Protein AF-A0A3B9HH60-F1 (afdb_monomer)

Mean predicted aligned error: 3.72 Å

Foldseek 3Di:
DPQDWDWQEKEFQDVVLPGQRWIWIQGQRRPQKIWIAGNVRHGDDIDQCCLHPHGAHRFHYWYWDSVDPAIWIWTCSPVQQKIFIAGPVRHTPHIDGNPD

Secondary structure (DSSP, 8-state):
-----B--EEEE--GGGT----EEEEETBTT-EEEEE-TTS-EEEEE-STTTTS--SSEEEEEEE-SSSS-EEEEEEGGGTEEEEEETTS-EEEEE-TT-

Sequence (100 aa):
MQKRISETSVAVDEIAQGGSRDIWVSVGYGANLVHRYSRDGGYNFTIDGSHGAGHFNCPHGIFIDRRRDLPELYVADRANSRIQVFDLEGRLIWSFGSDF

Radius of gyration: 13.07 Å; Cα contacts (8 Å, |Δi|>4): 249; chains: 1; bounding box: 37×30×31 Å

pLDDT: mean 93.25, std 8.5, range [53.47, 98.5]

Solvent-accessible surface area (backbone atoms only — not comparable to full-atom values): 5392 Å² total; per-residue (Å²): 131,84,80,69,68,42,76,50,31,68,34,63,33,50,56,96,70,75,32,83,38,32,35,37,37,25,23,17,39,78,67,22,34,34,39,37,23,40,66,85,68,47,82,72,52,74,44,41,34,66,70,48,99,42,62,43,35,35,24,43,42,53,45,72,45,60,91,52,100,60,54,34,35,40,32,33,21,51,76,64,42,27,37,42,30,18,36,87,87,60,46,49,74,53,71,51,59,75,84,118

Structure (mmCIF, N/CA/C/O backbone):
data_AF-A0A3B9HH60-F1
#
_entry.id   AF-A0A3B9HH60-F1
#
loop_
_atom_site.group_PDB
_atom_site.id
_atom_site.type_symbol
_atom_site.label_atom_id
_atom_site.label_alt_id
_atom_site.label_comp_id
_atom_site.label_asym_id
_atom_site.label_entity_id
_atom_site.label_seq_id
_atom_site.pdbx_PDB_ins_code
_atom_site.Cartn_x
_atom_site.Cartn_y
_atom_site.Cartn_z
_atom_site.occupancy
_atom_site.B_iso_or_equiv
_atom_site.auth_seq_id
_atom_site.auth_comp_id
_atom_site.auth_asym_id
_atom_site.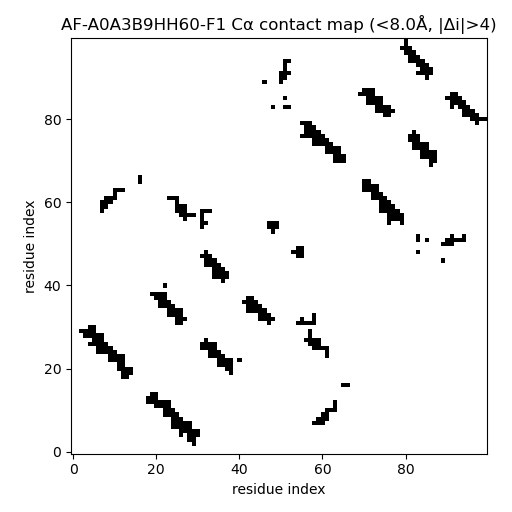auth_atom_id
_atom_site.pdbx_PDB_model_num
ATOM 1 N N . MET A 1 1 ? 20.102 16.075 -10.070 1.00 55.72 1 MET A N 1
ATOM 2 C CA . MET A 1 1 ? 18.656 16.304 -10.298 1.00 55.72 1 MET A CA 1
ATOM 3 C C . MET A 1 1 ? 17.891 15.696 -9.134 1.00 55.72 1 MET A C 1
ATOM 5 O O . MET A 1 1 ? 18.141 14.538 -8.828 1.00 55.72 1 MET A O 1
ATOM 9 N N . GLN A 1 2 ? 17.014 16.452 -8.470 1.00 53.47 2 GLN A N 1
ATOM 10 C CA . GLN A 1 2 ? 16.121 15.903 -7.443 1.00 53.47 2 GLN A CA 1
ATOM 11 C C . GLN A 1 2 ? 15.187 14.891 -8.125 1.00 53.47 2 GLN A C 1
ATOM 13 O O . GLN A 1 2 ? 14.506 15.245 -9.089 1.00 53.47 2 GLN A O 1
ATOM 18 N N . LYS A 1 3 ? 15.180 13.630 -7.683 1.00 63.22 3 LYS A N 1
ATOM 19 C CA . LYS A 1 3 ? 14.233 12.630 -8.193 1.00 63.22 3 LYS A CA 1
ATOM 20 C C . LYS A 1 3 ? 12.828 13.133 -7.848 1.00 63.22 3 LYS A C 1
ATOM 22 O O . LYS A 1 3 ? 12.536 13.339 -6.674 1.00 63.22 3 LYS A O 1
ATOM 27 N N . ARG A 1 4 ? 11.990 13.404 -8.853 1.00 70.56 4 ARG A N 1
ATOM 28 C CA . ARG A 1 4 ? 10.596 13.802 -8.624 1.00 70.56 4 ARG A CA 1
ATOM 29 C C . ARG A 1 4 ? 9.865 12.594 -8.049 1.00 70.56 4 ARG A C 1
ATOM 31 O O . ARG A 1 4 ? 9.745 11.578 -8.730 1.00 70.56 4 ARG A O 1
ATOM 38 N N . ILE A 1 5 ? 9.458 12.707 -6.793 1.00 83.69 5 ILE A N 1
ATOM 39 C CA . ILE A 1 5 ? 8.653 11.714 -6.091 1.00 83.69 5 ILE A CA 1
ATOM 40 C C . ILE A 1 5 ? 7.217 12.232 -6.094 1.00 83.69 5 ILE A C 1
ATOM 42 O O . ILE A 1 5 ? 7.002 13.425 -5.875 1.00 83.69 5 ILE A O 1
ATOM 46 N N . SER A 1 6 ? 6.251 11.380 -6.430 1.00 88.81 6 SER A N 1
ATOM 47 C CA . SER A 1 6 ? 4.838 11.773 -6.453 1.00 88.81 6 SER A CA 1
ATOM 48 C C . SER A 1 6 ? 3.933 10.602 -6.101 1.00 88.81 6 SER A C 1
ATOM 50 O O . SER A 1 6 ? 4.179 9.458 -6.507 1.00 88.81 6 SER A O 1
ATOM 52 N N . GLU A 1 7 ? 2.882 10.922 -5.359 1.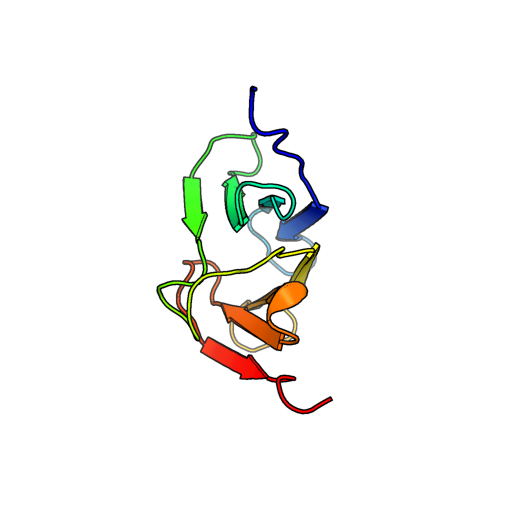00 93.88 7 GLU A N 1
ATOM 53 C CA . GLU A 1 7 ? 1.796 10.031 -4.991 1.00 93.88 7 GLU A CA 1
ATOM 54 C C . GLU A 1 7 ? 1.031 9.592 -6.244 1.00 93.88 7 GLU A C 1
ATOM 56 O O . GLU A 1 7 ? 0.897 10.334 -7.222 1.00 93.88 7 GLU A O 1
ATOM 61 N N . THR A 1 8 ? 0.544 8.359 -6.226 1.00 96.19 8 THR A N 1
ATOM 62 C CA . THR A 1 8 ? -0.228 7.765 -7.323 1.00 96.19 8 THR A CA 1
ATOM 63 C C . THR A 1 8 ? -1.662 7.461 -6.918 1.00 96.19 8 THR A C 1
ATOM 65 O O . THR A 1 8 ? -2.562 7.607 -7.741 1.00 96.19 8 THR A O 1
ATOM 68 N N . SER A 1 9 ? -1.897 7.080 -5.661 1.00 98.06 9 SER A N 1
ATOM 69 C CA . SER A 1 9 ? -3.224 6.739 -5.153 1.00 98.06 9 SER A CA 1
ATOM 70 C C . SER A 1 9 ? -3.277 6.833 -3.626 1.00 98.06 9 SER A C 1
ATOM 72 O O . SER A 1 9 ? -2.246 6.787 -2.950 1.00 98.06 9 SER A O 1
ATOM 74 N N . VAL A 1 10 ? -4.491 6.973 -3.097 1.00 98.06 10 VAL A N 1
ATOM 75 C CA . VAL A 1 10 ? -4.801 7.013 -1.666 1.00 98.06 10 VAL A CA 1
ATOM 76 C C . VAL A 1 10 ? -5.993 6.099 -1.381 1.00 98.06 10 VAL A C 1
ATOM 78 O O . VAL A 1 10 ? -6.949 6.072 -2.156 1.00 98.06 10 VAL A O 1
ATOM 81 N N . ALA A 1 11 ? -5.947 5.376 -0.265 1.00 97.81 11 ALA A N 1
ATOM 82 C CA . ALA A 1 11 ? -7.063 4.598 0.266 1.00 97.81 11 ALA A CA 1
ATOM 83 C C . ALA A 1 11 ? -7.240 4.889 1.762 1.00 97.81 11 ALA A C 1
ATOM 85 O O . ALA A 1 11 ? -6.264 5.125 2.473 1.00 97.81 11 ALA A O 1
ATOM 86 N N . VAL A 1 12 ? -8.482 4.868 2.240 1.00 97.50 12 VAL A N 1
ATOM 87 C CA . VAL A 1 12 ? -8.818 5.053 3.658 1.00 97.50 12 VAL A CA 1
ATOM 88 C C . VAL A 1 12 ? -9.435 3.765 4.182 1.00 97.50 12 VAL A C 1
ATOM 90 O O . VAL A 1 12 ? -10.292 3.174 3.529 1.00 97.50 12 VAL A O 1
ATOM 93 N N . ASP A 1 13 ? -9.002 3.324 5.362 1.00 96.00 13 ASP A N 1
ATOM 94 C CA . ASP A 1 13 ? -9.599 2.174 6.039 1.00 96.00 13 ASP A CA 1
ATOM 95 C C . ASP A 1 13 ? -10.970 2.551 6.639 1.00 96.00 13 ASP A C 1
ATOM 97 O O . ASP A 1 13 ? -11.065 3.041 7.766 1.00 96.00 13 ASP A O 1
ATOM 101 N N . GLU A 1 14 ? -12.038 2.404 5.855 1.00 89.25 14 GLU A N 1
ATOM 102 C CA . GLU A 1 14 ? -13.357 3.006 6.105 1.00 89.25 14 GLU A CA 1
ATOM 103 C C . GLU A 1 14 ? -14.089 2.507 7.369 1.00 89.25 14 GLU A C 1
ATOM 105 O O . GLU A 1 14 ? -14.352 1.313 7.537 1.00 89.25 14 GLU A O 1
ATOM 110 N N . ILE A 1 15 ? -14.560 3.437 8.220 1.00 84.19 15 ILE A N 1
ATOM 111 C CA . ILE A 1 15 ? -15.293 3.114 9.471 1.00 84.19 15 ILE A CA 1
ATOM 112 C C . ILE A 1 15 ? -16.596 2.373 9.199 1.00 84.19 15 ILE A C 1
ATOM 114 O O . ILE A 1 15 ? -16.994 1.524 9.993 1.00 84.19 15 ILE A O 1
ATOM 118 N N . ALA A 1 16 ? -17.279 2.694 8.096 1.00 83.81 16 ALA A N 1
ATOM 119 C CA . ALA A 1 16 ? -18.549 2.061 7.748 1.00 83.81 16 ALA A CA 1
ATOM 120 C C . ALA A 1 16 ? -18.422 0.529 7.624 1.00 83.81 16 ALA A C 1
ATOM 122 O O . ALA A 1 16 ? -19.424 -0.173 7.717 1.00 83.81 16 ALA A O 1
ATOM 123 N N . GLN A 1 17 ? -17.194 0.018 7.466 1.00 81.75 17 GLN A N 1
ATOM 124 C CA . GLN A 1 17 ? -16.862 -1.408 7.446 1.00 81.75 17 GLN A CA 1
ATOM 125 C C . GLN A 1 17 ? -15.991 -1.840 8.647 1.00 81.75 17 GLN A C 1
ATOM 127 O O . GLN A 1 17 ? -15.282 -2.841 8.593 1.00 81.75 17 GLN A O 1
ATOM 132 N N . GLY A 1 18 ? -16.011 -1.077 9.745 1.00 87.62 18 GLY A N 1
ATOM 133 C CA . GLY A 1 18 ? -15.225 -1.328 10.960 1.00 87.62 18 GLY A CA 1
ATOM 134 C C . GLY A 1 18 ? -13.764 -0.862 10.894 1.00 87.62 18 GLY A C 1
ATOM 135 O O . GLY A 1 18 ? -12.947 -1.329 11.691 1.00 87.62 18 GLY A O 1
ATOM 136 N N . GLY A 1 19 ? -13.420 -0.010 9.923 1.00 89.75 19 GLY A N 1
ATOM 137 C CA . GLY A 1 19 ? -12.081 0.526 9.656 1.00 89.75 19 GLY A CA 1
ATOM 138 C C . GLY A 1 19 ? -11.496 1.443 10.726 1.00 89.75 19 GLY A C 1
ATOM 139 O O . GLY A 1 19 ? -12.226 2.129 11.445 1.00 89.75 19 GLY A O 1
ATOM 140 N N . SER A 1 20 ? -10.163 1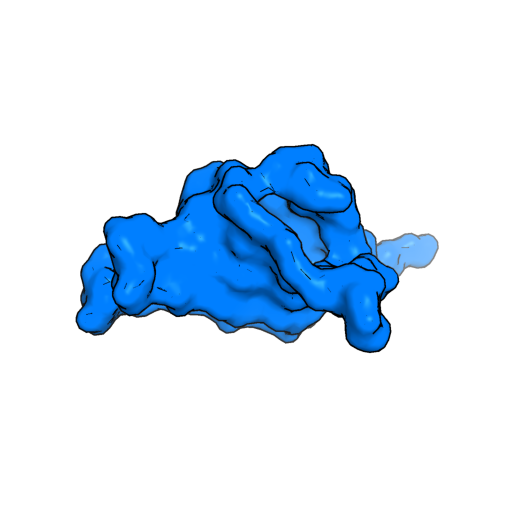.490 10.810 1.00 94.06 20 SER A N 1
ATOM 141 C CA . SER A 1 20 ? -9.426 2.370 11.731 1.00 94.06 20 SER A CA 1
ATOM 142 C C . SER A 1 20 ? -9.352 3.831 11.267 1.00 94.06 20 SER A C 1
ATOM 144 O O . SER A 1 20 ? -9.004 4.705 12.065 1.00 94.06 20 SER A O 1
ATOM 146 N N . ARG A 1 21 ? -9.719 4.109 10.006 1.00 96.00 21 ARG A N 1
ATOM 147 C CA . ARG A 1 21 ? -9.470 5.350 9.244 1.00 96.00 21 ARG A CA 1
ATOM 148 C C . ARG A 1 21 ? -8.009 5.646 8.947 1.00 96.00 21 ARG A C 1
ATOM 150 O O . ARG A 1 21 ? -7.686 6.782 8.596 1.00 96.00 21 ARG A O 1
ATOM 157 N N . ASP A 1 22 ? -7.133 4.666 9.088 1.00 97.81 22 ASP A N 1
ATOM 158 C CA . ASP A 1 22 ? -5.764 4.845 8.634 1.00 97.81 22 ASP A CA 1
ATOM 159 C C . ASP A 1 22 ? -5.731 5.101 7.129 1.00 97.81 22 ASP A C 1
ATOM 161 O O . ASP A 1 22 ? -6.551 4.588 6.360 1.00 97.81 22 ASP A O 1
ATOM 165 N N . ILE A 1 23 ? -4.782 5.936 6.730 1.00 98.31 23 ILE A N 1
ATOM 166 C CA . ILE A 1 23 ? -4.635 6.433 5.371 1.00 98.31 23 ILE A CA 1
ATOM 167 C C . ILE A 1 23 ? -3.459 5.705 4.743 1.00 98.31 23 ILE A C 1
ATOM 169 O O . ILE A 1 23 ? -2.343 5.742 5.257 1.00 98.31 23 ILE A O 1
ATOM 173 N N . TRP A 1 24 ? -3.699 5.070 3.610 1.00 98.44 24 TRP A N 1
ATOM 174 C CA . TRP A 1 24 ? -2.674 4.423 2.811 1.00 98.44 24 TRP A CA 1
ATOM 175 C C . TRP A 1 24 ? -2.403 5.261 1.575 1.00 98.44 24 TRP A C 1
ATOM 177 O O . TRP A 1 24 ? -3.341 5.735 0.940 1.00 98.44 24 TRP A O 1
ATOM 187 N N . VAL A 1 25 ? -1.133 5.454 1.234 1.00 98.31 25 VAL A N 1
ATOM 188 C CA . VAL A 1 25 ? -0.710 6.285 0.101 1.00 98.31 25 VAL A CA 1
ATOM 189 C C . VAL A 1 25 ? 0.332 5.533 -0.703 1.00 98.31 25 VAL A C 1
ATOM 191 O O . VAL A 1 25 ? 1.404 5.218 -0.186 1.00 98.31 25 VAL A O 1
ATOM 194 N N . SER A 1 26 ? 0.054 5.259 -1.975 1.00 98.12 26 SER A N 1
ATOM 195 C CA . SER A 1 26 ? 1.062 4.724 -2.886 1.00 98.12 26 SER A CA 1
ATOM 196 C C . SER A 1 26 ? 1.867 5.853 -3.515 1.00 98.12 26 SER A C 1
ATOM 198 O O . SER A 1 26 ? 1.322 6.864 -3.956 1.00 98.12 26 SER A O 1
ATOM 200 N N . VAL A 1 27 ? 3.179 5.659 -3.597 1.00 96.44 27 VAL A N 1
ATOM 201 C CA . VAL A 1 27 ? 4.142 6.611 -4.155 1.00 96.44 27 VAL A CA 1
ATOM 202 C C . VAL A 1 27 ? 4.857 5.950 -5.328 1.00 96.44 27 VAL A C 1
ATOM 204 O O . VAL A 1 27 ? 6.028 5.560 -5.269 1.00 96.44 27 VAL A O 1
ATOM 207 N N . GLY A 1 28 ? 4.098 5.758 -6.406 1.00 94.31 28 GLY A N 1
ATOM 208 C CA . GLY A 1 28 ? 4.548 4.985 -7.559 1.00 94.31 28 GLY A CA 1
ATOM 209 C C . GLY A 1 28 ? 5.538 5.700 -8.469 1.00 94.31 28 GLY A C 1
ATOM 210 O O . GLY A 1 28 ? 6.300 5.044 -9.176 1.00 94.31 28 GLY A O 1
ATOM 211 N N . TYR A 1 29 ? 5.580 7.032 -8.469 1.00 93.00 29 TYR A N 1
ATOM 212 C CA . TYR A 1 29 ? 6.576 7.755 -9.251 1.00 93.00 29 TYR A CA 1
ATOM 213 C C . TYR A 1 29 ? 7.832 7.973 -8.414 1.00 93.00 29 TYR A C 1
ATOM 215 O O . TYR A 1 29 ? 7.866 8.791 -7.501 1.00 93.00 29 TYR A O 1
ATOM 223 N N . GLY A 1 30 ? 8.882 7.218 -8.734 1.00 89.31 30 GLY A N 1
ATOM 224 C CA . GLY A 1 30 ? 10.234 7.427 -8.223 1.00 89.31 30 GLY A CA 1
ATOM 225 C C . GLY A 1 30 ? 10.563 6.713 -6.911 1.00 89.31 30 GLY A C 1
ATOM 226 O O . GLY A 1 30 ? 11.696 6.244 -6.792 1.00 89.31 30 GLY A O 1
ATOM 227 N N . ALA A 1 31 ? 9.630 6.606 -5.961 1.00 94.19 31 ALA A N 1
ATOM 228 C CA . ALA A 1 31 ? 9.898 5.958 -4.672 1.00 94.19 31 ALA A CA 1
ATOM 229 C C . ALA A 1 31 ? 9.607 4.449 -4.680 1.00 94.19 31 ALA A C 1
ATOM 231 O O . ALA A 1 31 ? 10.382 3.700 -4.099 1.00 94.19 31 ALA A O 1
ATOM 232 N N . ASN A 1 32 ? 8.554 4.008 -5.379 1.00 96.50 32 ASN A N 1
ATOM 233 C CA . ASN A 1 32 ? 8.076 2.619 -5.373 1.00 96.50 32 ASN A CA 1
ATOM 234 C C . ASN A 1 32 ? 7.699 2.118 -3.967 1.00 96.50 32 ASN A C 1
ATOM 236 O O . ASN A 1 32 ? 8.025 1.000 -3.583 1.00 96.50 32 ASN A O 1
ATOM 240 N N . LEU A 1 33 ? 7.008 2.963 -3.203 1.00 97.19 33 LEU A N 1
ATOM 241 C CA . LEU A 1 33 ? 6.624 2.698 -1.815 1.00 97.19 33 LEU A CA 1
ATOM 242 C C . LEU A 1 33 ? 5.108 2.788 -1.643 1.00 97.19 33 LEU A C 1
ATOM 244 O O . LEU A 1 33 ? 4.425 3.446 -2.431 1.00 97.19 33 LEU A O 1
ATOM 248 N N . VAL A 1 34 ? 4.595 2.179 -0.578 1.00 98.25 34 VAL A N 1
ATOM 249 C CA . VAL A 1 34 ? 3.263 2.460 -0.038 1.00 98.25 34 VAL A CA 1
ATOM 250 C C . VAL A 1 34 ? 3.409 2.800 1.443 1.00 98.25 34 VAL A C 1
ATOM 252 O O . VAL A 1 34 ? 3.972 2.027 2.216 1.00 98.25 34 VAL A O 1
ATOM 255 N N . HIS A 1 35 ? 2.921 3.970 1.835 1.00 98.12 35 HIS A N 1
ATOM 256 C CA . HIS A 1 35 ? 2.955 4.466 3.207 1.00 98.12 35 HI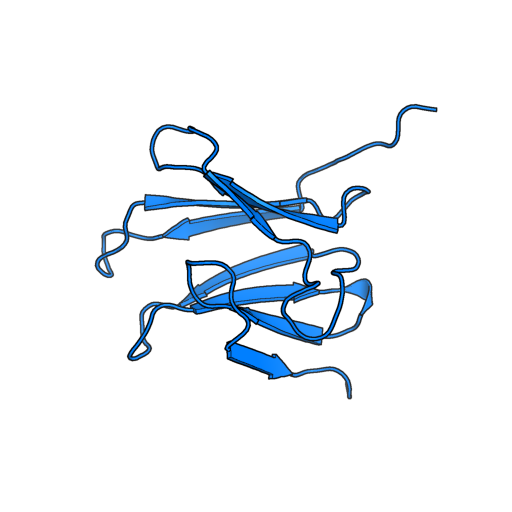S A CA 1
ATOM 257 C C . HIS A 1 35 ? 1.615 4.225 3.897 1.00 98.12 35 HIS A C 1
ATOM 259 O O . HIS A 1 35 ? 0.567 4.370 3.26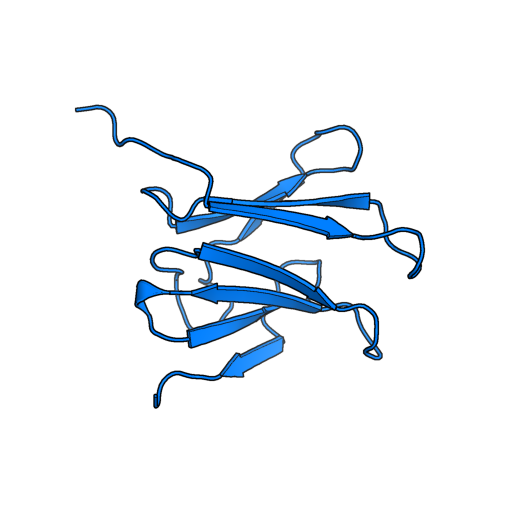7 1.00 98.12 35 HIS A O 1
ATOM 265 N N . ARG A 1 36 ? 1.652 3.932 5.198 1.00 98.38 36 ARG A N 1
ATOM 266 C CA . ARG A 1 36 ? 0.493 3.975 6.094 1.00 98.38 36 ARG A CA 1
ATOM 267 C C . ARG A 1 36 ? 0.659 5.139 7.064 1.00 98.38 36 ARG A C 1
ATOM 269 O O . ARG A 1 36 ? 1.693 5.270 7.722 1.00 98.38 36 ARG A O 1
ATOM 276 N N . TYR A 1 37 ? -0.392 5.928 7.197 1.00 98.50 37 TYR A N 1
ATOM 277 C CA . TYR A 1 37 ? -0.539 6.987 8.180 1.00 98.50 37 TYR A CA 1
ATOM 278 C C . TYR A 1 37 ? -1.734 6.685 9.078 1.00 98.50 37 TYR A C 1
ATOM 280 O O . TYR A 1 37 ? -2.703 6.054 8.654 1.00 98.50 37 TYR A O 1
ATOM 288 N N . SER A 1 38 ? -1.686 7.156 10.316 1.00 97.69 38 SER A N 1
ATOM 289 C CA . SER A 1 38 ? -2.853 7.211 11.176 1.00 97.69 38 SER A CA 1
ATOM 290 C C . SER A 1 38 ? -3.894 8.167 10.599 1.00 97.69 38 SER A C 1
ATOM 292 O O . SER A 1 38 ? -3.591 9.060 9.801 1.00 97.69 38 SER A O 1
ATOM 294 N N . ARG A 1 39 ? -5.132 8.025 11.063 1.00 96.00 39 ARG A N 1
ATOM 295 C CA . ARG A 1 39 ? -6.254 8.916 10.726 1.00 96.00 39 ARG A CA 1
ATOM 296 C C . ARG A 1 39 ? -6.013 10.415 10.953 1.00 96.00 39 ARG A C 1
ATOM 298 O O . ARG A 1 39 ? -6.735 11.227 10.383 1.00 96.00 39 ARG A O 1
ATOM 305 N N . ASP A 1 40 ? -5.031 10.762 11.782 1.00 97.12 40 ASP A N 1
ATOM 306 C CA . ASP A 1 40 ? -4.660 12.143 12.114 1.00 97.12 40 ASP A CA 1
ATOM 307 C C . ASP A 1 40 ? -3.411 12.611 11.338 1.00 97.12 40 ASP A C 1
ATOM 309 O O . ASP A 1 40 ? -2.868 13.681 11.606 1.00 97.12 40 ASP A O 1
ATOM 313 N N . GLY A 1 41 ? -2.938 11.811 10.374 1.00 96.94 41 GLY A N 1
ATOM 314 C CA . GLY A 1 41 ? -1.780 12.114 9.528 1.00 96.94 41 GLY A CA 1
ATOM 315 C C . GLY A 1 41 ? -0.425 11.732 10.132 1.00 96.94 41 GLY A C 1
ATOM 316 O O . GLY A 1 41 ? 0.613 12.049 9.552 1.00 96.94 41 GLY A O 1
ATOM 317 N N . GLY A 1 42 ? -0.400 11.044 11.277 1.00 98.31 42 GLY A N 1
ATOM 318 C CA . GLY A 1 42 ? 0.838 10.530 11.862 1.00 98.31 42 GLY A CA 1
ATOM 319 C C . GLY A 1 42 ? 1.406 9.390 11.021 1.00 98.31 42 GLY A C 1
ATOM 320 O O . GLY A 1 42 ? 0.678 8.482 10.650 1.00 98.31 42 GLY A O 1
ATOM 321 N N . TYR A 1 43 ? 2.697 9.410 10.698 1.00 98.06 43 TYR A N 1
ATOM 322 C CA . TYR A 1 43 ? 3.324 8.313 9.956 1.00 98.06 43 TYR A CA 1
ATOM 323 C C . TYR A 1 43 ? 3.408 7.041 10.813 1.00 98.06 43 TYR A C 1
ATOM 325 O O . TYR A 1 43 ? 3.911 7.097 11.935 1.00 98.06 43 TYR A O 1
ATOM 333 N N . ASN A 1 44 ? 2.972 5.901 10.266 1.00 98.06 44 ASN A N 1
ATOM 334 C CA . ASN A 1 44 ? 3.080 4.599 10.926 1.00 98.06 44 ASN A CA 1
ATOM 335 C C . ASN A 1 44 ? 4.265 3.804 10.366 1.00 98.06 44 ASN A C 1
ATOM 337 O O . ASN A 1 44 ? 5.245 3.562 11.067 1.00 98.06 44 ASN A O 1
ATOM 341 N N . PHE A 1 45 ? 4.178 3.381 9.103 1.00 97.88 45 PHE A N 1
ATOM 342 C CA . PHE A 1 45 ? 5.223 2.595 8.448 1.00 97.88 45 PHE A CA 1
ATOM 343 C C . PHE A 1 45 ? 5.109 2.648 6.922 1.00 97.88 45 PHE A C 1
ATOM 345 O O . PHE A 1 45 ? 4.187 3.237 6.355 1.00 97.88 45 PHE A O 1
ATOM 352 N N . THR A 1 46 ? 6.071 2.011 6.260 1.00 97.94 46 THR A N 1
ATOM 353 C CA . THR A 1 46 ? 6.146 1.872 4.807 1.00 97.94 46 THR A CA 1
ATOM 354 C C . THR A 1 46 ? 6.291 0.407 4.437 1.00 97.94 46 THR A C 1
ATOM 356 O O . THR A 1 46 ? 7.016 -0.324 5.108 1.00 97.94 46 THR A O 1
ATOM 359 N N . ILE A 1 47 ? 5.659 0.013 3.338 1.00 97.88 47 ILE A N 1
ATOM 360 C CA . ILE A 1 47 ? 5.951 -1.230 2.629 1.00 97.88 47 ILE A CA 1
ATOM 361 C C . ILE A 1 47 ? 6.505 -0.915 1.240 1.00 97.88 47 ILE A C 1
ATOM 363 O O . ILE A 1 47 ? 6.136 0.072 0.603 1.00 97.88 47 ILE A O 1
ATOM 367 N N . ASP A 1 48 ? 7.400 -1.771 0.767 1.00 97.50 48 ASP A N 1
ATOM 368 C CA . ASP A 1 48 ? 8.093 -1.637 -0.517 1.00 97.50 48 ASP A CA 1
ATOM 369 C C . ASP A 1 48 ? 7.933 -2.885 -1.402 1.00 97.50 48 ASP A C 1
ATOM 371 O O . ASP A 1 48 ? 8.594 -2.991 -2.429 1.00 97.50 48 ASP A O 1
ATOM 375 N N . GLY A 1 49 ? 7.091 -3.842 -0.992 1.00 95.88 49 GLY A N 1
ATOM 376 C CA . GLY A 1 49 ? 6.859 -5.119 -1.674 1.00 95.88 49 GLY A CA 1
ATOM 377 C C . GLY A 1 49 ? 7.883 -6.218 -1.358 1.00 95.88 49 GLY A C 1
ATOM 378 O O . GLY A 1 49 ? 7.670 -7.367 -1.741 1.00 95.88 49 GLY A O 1
ATOM 379 N N . SER A 1 50 ? 8.969 -5.926 -0.629 1.00 93.75 50 SER A N 1
ATOM 380 C CA . SER A 1 50 ? 10.030 -6.907 -0.316 1.00 93.75 50 SER A CA 1
ATOM 381 C C . SER A 1 50 ? 9.543 -8.123 0.475 1.00 93.75 50 SER A C 1
ATOM 383 O O . SER A 1 50 ? 10.037 -9.227 0.270 1.00 93.75 50 SER A O 1
ATOM 385 N N . HIS A 1 51 ? 8.533 -7.936 1.326 1.00 84.00 51 HIS A N 1
ATOM 386 C CA . HIS A 1 51 ? 7.890 -8.998 2.107 1.00 84.00 51 HIS A CA 1
ATOM 387 C C . HIS A 1 51 ? 6.770 -9.717 1.340 1.00 84.00 51 HIS A C 1
ATOM 389 O O . HIS A 1 51 ? 5.988 -10.454 1.939 1.00 84.00 51 HIS A O 1
ATOM 395 N N . GLY A 1 52 ? 6.666 -9.469 0.033 1.00 84.31 52 GLY A N 1
ATOM 396 C CA . GLY A 1 52 ? 5.703 -10.100 -0.849 1.00 84.31 52 GLY A CA 1
ATOM 397 C C . GLY A 1 52 ? 6.337 -10.844 -2.009 1.00 84.31 52 GLY A C 1
ATOM 398 O O . GLY A 1 52 ? 7.280 -11.608 -1.838 1.00 84.31 52 GLY A O 1
ATOM 399 N N . ALA A 1 53 ? 5.803 -10.632 -3.208 1.00 91.19 53 ALA A N 1
ATOM 400 C CA . ALA A 1 53 ? 6.303 -11.266 -4.425 1.00 91.19 53 ALA A CA 1
ATOM 401 C C . ALA A 1 53 ? 7.544 -10.537 -4.993 1.00 91.19 53 ALA A C 1
ATOM 403 O O . ALA A 1 53 ? 7.938 -10.758 -6.139 1.00 91.19 53 ALA A O 1
ATOM 404 N N . GLY A 1 54 ? 8.148 -9.628 -4.221 1.00 94.62 54 GLY A N 1
ATOM 405 C CA . GLY A 1 54 ? 9.295 -8.799 -4.584 1.00 94.62 54 GLY A CA 1
ATOM 406 C C . GLY A 1 54 ? 8.960 -7.307 -4.583 1.00 94.62 54 GLY A C 1
ATOM 407 O O . GLY A 1 54 ? 7.788 -6.919 -4.566 1.00 94.62 54 GLY A O 1
ATOM 408 N N . HIS A 1 55 ? 10.000 -6.472 -4.631 1.00 97.50 55 HIS A N 1
ATOM 409 C CA . HIS A 1 55 ? 9.849 -5.019 -4.558 1.00 97.50 55 HIS A CA 1
ATOM 410 C C . HIS A 1 55 ? 8.840 -4.470 -5.574 1.00 97.50 55 HIS A C 1
ATOM 412 O O . HIS A 1 55 ? 8.770 -4.933 -6.718 1.00 97.50 55 HIS A O 1
ATOM 418 N N . PHE A 1 56 ? 8.083 -3.457 -5.159 1.00 97.62 56 PHE A N 1
ATOM 419 C CA . PHE A 1 56 ? 7.177 -2.753 -6.050 1.00 97.62 56 PHE A CA 1
ATOM 420 C C . PHE A 1 56 ? 7.937 -2.043 -7.170 1.00 97.62 56 PHE A C 1
ATOM 422 O O . PHE A 1 56 ? 9.068 -1.572 -7.016 1.00 97.62 56 PHE A O 1
ATOM 429 N N . ASN A 1 57 ? 7.254 -1.891 -8.293 1.00 96.31 57 ASN A N 1
ATOM 430 C CA . ASN A 1 57 ? 7.672 -1.105 -9.428 1.00 96.31 57 ASN A CA 1
ATOM 431 C C . ASN A 1 57 ? 6.469 -0.314 -9.951 1.00 96.31 57 ASN A C 1
ATOM 433 O O . ASN A 1 57 ? 5.548 -0.844 -10.574 1.00 96.31 57 ASN A O 1
ATOM 437 N N . CYS A 1 58 ? 6.478 0.990 -9.685 1.00 96.06 58 CYS A N 1
ATOM 438 C CA . CYS A 1 58 ? 5.373 1.891 -9.981 1.00 96.06 58 CYS A CA 1
ATOM 439 C C . CYS A 1 58 ? 4.013 1.434 -9.397 1.00 96.06 58 CYS A C 1
ATOM 441 O O . CYS A 1 58 ? 3.052 1.295 -10.156 1.00 96.06 58 CYS A O 1
ATOM 443 N N . PRO A 1 59 ? 3.889 1.219 -8.068 1.00 97.50 59 PRO A N 1
ATOM 444 C CA . PRO A 1 59 ? 2.599 0.944 -7.437 1.00 97.50 59 PRO A CA 1
ATOM 445 C C . PRO A 1 59 ? 1.642 2.110 -7.710 1.00 97.50 59 PRO A C 1
ATOM 447 O O . PRO A 1 59 ? 1.907 3.249 -7.316 1.00 97.50 59 PRO A O 1
ATOM 450 N N . HIS A 1 60 ? 0.571 1.861 -8.460 1.00 96.50 60 HIS A N 1
ATOM 451 C CA . HIS A 1 60 ? -0.218 2.932 -9.086 1.00 96.50 60 HIS A CA 1
ATOM 452 C C . HIS A 1 60 ? -1.623 3.079 -8.511 1.00 96.50 60 HIS A C 1
ATOM 454 O O . HIS A 1 60 ? -2.161 4.178 -8.487 1.00 96.50 60 HIS A O 1
ATOM 460 N N . GLY A 1 61 ? 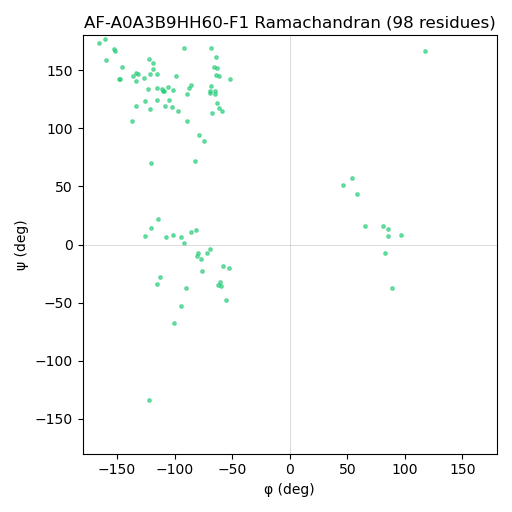-2.189 1.989 -8.004 1.00 97.56 61 GLY A N 1
ATOM 461 C CA . GLY A 1 61 ? -3.500 1.971 -7.369 1.00 97.56 61 GLY A CA 1
ATOM 462 C C . GLY A 1 61 ? -3.463 1.153 -6.091 1.00 97.56 61 GLY A C 1
ATOM 463 O O . GLY A 1 61 ? -2.748 0.150 -6.024 1.00 97.56 61 GLY A O 1
ATOM 464 N N . ILE A 1 62 ? -4.238 1.579 -5.100 1.00 98.50 62 ILE A N 1
ATOM 465 C CA . ILE A 1 62 ? -4.443 0.836 -3.859 1.00 98.50 62 ILE A CA 1
ATOM 466 C C . ILE A 1 62 ? -5.925 0.775 -3.498 1.00 98.50 62 ILE A C 1
ATOM 468 O O . ILE A 1 62 ? -6.684 1.697 -3.791 1.00 98.50 62 ILE A O 1
ATOM 472 N N . PHE A 1 63 ? -6.339 -0.324 -2.873 1.00 98.31 63 PHE A N 1
ATOM 473 C CA . PHE A 1 63 ? -7.707 -0.531 -2.401 1.00 98.31 63 PHE A CA 1
ATOM 474 C C . PHE A 1 63 ? -7.699 -1.371 -1.126 1.00 98.31 63 PHE A C 1
ATOM 476 O O . PHE A 1 63 ? -6.907 -2.302 -1.017 1.00 98.31 63 PHE A O 1
ATOM 483 N N . ILE A 1 64 ? -8.582 -1.055 -0.180 1.00 98.19 64 ILE A N 1
ATOM 484 C CA . ILE A 1 64 ? -8.752 -1.833 1.049 1.00 98.19 64 ILE A CA 1
ATOM 485 C C . ILE A 1 64 ? -10.080 -2.576 0.960 1.00 98.19 64 ILE A C 1
ATOM 487 O O . ILE A 1 64 ? -11.137 -1.952 0.859 1.00 98.19 64 ILE A O 1
ATOM 491 N N . ASP A 1 65 ? -10.025 -3.904 1.004 1.00 96.69 65 A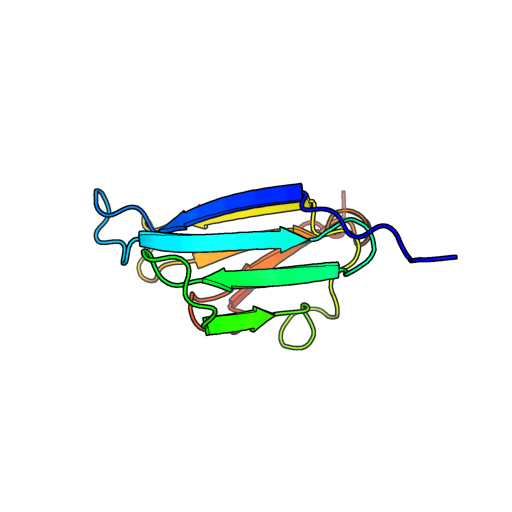SP A N 1
ATOM 492 C CA . ASP A 1 65 ? -11.204 -4.758 1.052 1.00 96.69 65 ASP A CA 1
ATOM 493 C C . ASP A 1 65 ? -11.431 -5.270 2.473 1.00 96.69 65 ASP A C 1
ATOM 495 O O . ASP A 1 65 ? -10.609 -5.997 3.026 1.00 96.69 65 ASP A O 1
ATOM 499 N N . ARG A 1 66 ? -12.575 -4.912 3.057 1.00 94.94 66 ARG A N 1
ATOM 500 C CA . ARG A 1 66 ? -13.031 -5.413 4.361 1.00 94.94 66 ARG A CA 1
ATOM 501 C C . ARG A 1 66 ? -14.195 -6.395 4.268 1.00 94.94 66 ARG A C 1
ATOM 503 O O . ARG A 1 66 ? -14.750 -6.790 5.286 1.00 94.94 66 ARG A O 1
ATOM 510 N N . ARG A 1 67 ? -14.586 -6.798 3.057 1.00 93.12 67 ARG A N 1
ATOM 511 C CA . ARG A 1 67 ? -15.684 -7.755 2.836 1.00 93.12 67 ARG A CA 1
ATOM 512 C C . ARG A 1 67 ? -15.246 -9.210 3.052 1.00 93.12 67 ARG A C 1
ATOM 514 O O . ARG A 1 67 ? -16.080 -10.107 2.970 1.00 93.12 67 ARG A O 1
ATOM 521 N N . ARG A 1 68 ? -13.947 -9.439 3.260 1.00 89.94 68 ARG A N 1
ATOM 522 C CA . ARG A 1 68 ? -13.303 -10.731 3.541 1.00 89.94 68 ARG A CA 1
ATOM 523 C C . ARG A 1 68 ? -13.207 -10.969 5.053 1.00 89.94 68 ARG A C 1
ATOM 525 O O . ARG A 1 68 ? -13.414 -10.047 5.835 1.00 89.94 68 ARG A O 1
ATOM 532 N N . ASP A 1 69 ? -12.847 -12.191 5.452 1.00 90.69 69 ASP A N 1
ATOM 533 C CA . ASP A 1 69 ? -12.680 -12.563 6.869 1.00 90.69 69 ASP A CA 1
ATOM 534 C C . ASP A 1 69 ? -11.616 -11.713 7.588 1.00 90.69 69 ASP A C 1
ATOM 536 O O . ASP A 1 69 ? -11.773 -11.373 8.760 1.00 90.69 69 ASP A O 1
ATOM 540 N N . LEU A 1 70 ? -10.544 -11.349 6.876 1.00 92.06 70 LEU A N 1
ATOM 541 C CA . LEU A 1 70 ? -9.518 -10.404 7.318 1.00 92.06 70 LEU A CA 1
ATOM 542 C C . LEU A 1 70 ? -9.434 -9.239 6.322 1.00 92.06 70 LEU A C 1
ATOM 544 O O . LEU A 1 70 ? -9.645 -9.457 5.128 1.00 92.06 70 LEU A O 1
ATOM 548 N N . PRO A 1 71 ? -9.128 -8.013 6.780 1.00 96.38 71 PRO A N 1
ATOM 549 C CA . PRO A 1 71 ? -8.971 -6.870 5.894 1.00 96.38 71 PRO A CA 1
ATOM 550 C C . PRO A 1 71 ? -7.725 -7.019 5.014 1.00 96.38 71 PRO A C 1
ATOM 552 O O . PRO A 1 71 ? -6.647 -7.371 5.495 1.00 96.38 71 PRO A O 1
ATOM 555 N N . GLU A 1 72 ? -7.869 -6.694 3.734 1.00 97.69 72 GLU A N 1
ATOM 556 C CA . GLU A 1 72 ? -6.823 -6.861 2.726 1.00 97.69 72 GLU A CA 1
ATOM 557 C C . GLU A 1 72 ? -6.508 -5.531 2.033 1.00 97.69 72 GLU A C 1
ATOM 559 O O . GLU A 1 72 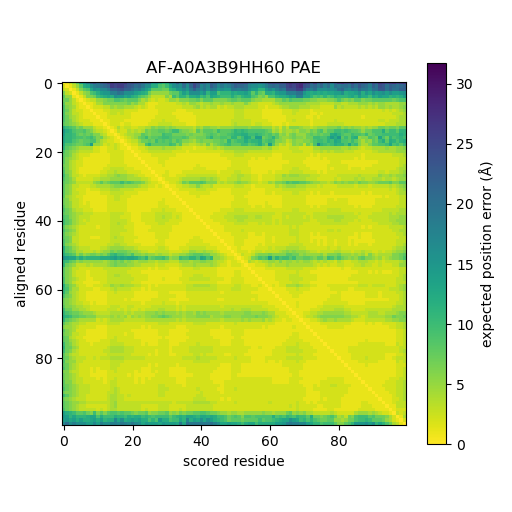? -7.410 -4.826 1.579 1.00 97.69 72 GLU A O 1
ATOM 564 N N . LEU A 1 73 ? -5.224 -5.208 1.887 1.00 98.25 73 LEU A N 1
ATOM 565 C CA . LEU A 1 73 ? -4.726 -4.124 1.048 1.00 98.25 73 LEU A CA 1
ATOM 566 C C . LEU A 1 73 ? -4.283 -4.678 -0.307 1.00 98.25 73 LEU A C 1
ATOM 568 O O . LEU A 1 73 ? -3.288 -5.393 -0.410 1.00 98.25 73 LEU A O 1
ATOM 572 N N . TYR A 1 74 ? -4.972 -4.273 -1.362 1.00 98.25 74 TYR A N 1
ATOM 573 C CA . TYR A 1 74 ? -4.615 -4.556 -2.745 1.00 98.25 74 TYR A CA 1
ATOM 574 C C . TYR A 1 74 ? -3.700 -3.453 -3.263 1.00 98.25 74 TYR A C 1
ATOM 576 O O . TYR A 1 74 ? -4.042 -2.274 -3.172 1.00 98.25 74 TYR A O 1
ATOM 584 N N . VAL A 1 75 ? -2.566 -3.829 -3.850 1.00 98.31 75 VAL A N 1
ATOM 585 C CA . VAL A 1 75 ? -1.610 -2.909 -4.476 1.00 98.31 75 VAL A CA 1
ATOM 586 C C . VAL A 1 75 ? -1.429 -3.294 -5.941 1.00 98.31 75 VAL A C 1
ATOM 588 O O . VAL A 1 75 ? -0.934 -4.378 -6.253 1.00 98.31 75 VAL A O 1
ATOM 591 N N . ALA A 1 76 ? -1.805 -2.390 -6.846 1.00 97.81 76 ALA A N 1
ATOM 592 C CA . ALA A 1 76 ? -1.554 -2.5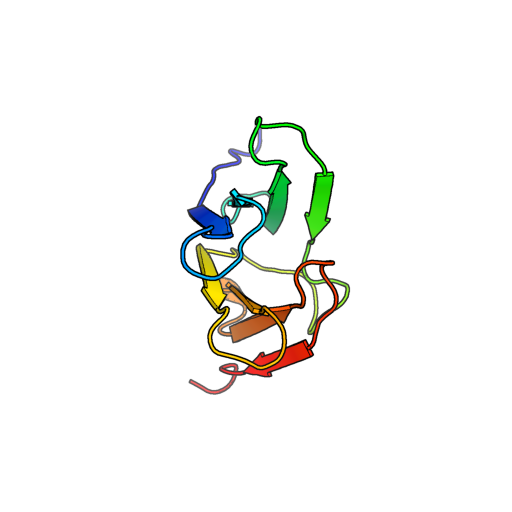21 -8.275 1.00 97.81 76 ALA A CA 1
ATOM 593 C C . ALA A 1 76 ? -0.100 -2.149 -8.594 1.00 97.81 76 ALA A C 1
ATOM 595 O O . ALA A 1 76 ? 0.238 -0.977 -8.786 1.00 97.81 76 ALA A O 1
ATOM 596 N N . ASP A 1 77 ? 0.757 -3.164 -8.644 1.00 96.81 77 ASP A N 1
ATOM 597 C CA . ASP A 1 77 ? 2.193 -3.093 -8.909 1.00 96.81 77 ASP A CA 1
ATOM 598 C C . ASP A 1 77 ? 2.447 -3.017 -10.427 1.00 96.81 77 ASP A C 1
ATOM 600 O O . ASP A 1 77 ? 2.836 -3.986 -11.086 1.00 96.81 77 ASP A O 1
ATOM 604 N N . ARG A 1 78 ? 2.112 -1.852 -10.998 1.00 95.75 78 ARG A N 1
ATOM 605 C CA . ARG A 1 78 ? 1.849 -1.661 -12.433 1.00 95.75 78 ARG A CA 1
ATOM 606 C C . ARG A 1 78 ? 2.991 -2.110 -13.337 1.00 95.75 78 ARG A C 1
ATOM 608 O O . ARG A 1 78 ? 2.729 -2.758 -14.342 1.00 95.75 78 ARG A O 1
ATOM 615 N N . ALA A 1 79 ? 4.230 -1.719 -13.047 1.00 95.44 79 ALA A N 1
ATOM 616 C CA . ALA A 1 79 ? 5.350 -2.005 -13.946 1.00 95.44 79 ALA A CA 1
ATOM 617 C C . ALA A 1 79 ? 5.889 -3.435 -13.793 1.00 95.44 79 ALA A C 1
ATOM 619 O O . ALA A 1 79 ? 6.663 -3.879 -14.635 1.00 95.44 79 ALA A O 1
ATOM 620 N N . ASN A 1 80 ? 5.446 -4.160 -12.764 1.00 95.75 80 ASN A N 1
ATOM 621 C CA . ASN A 1 80 ? 5.634 -5.603 -12.644 1.00 95.75 80 ASN A CA 1
ATOM 622 C C . ASN A 1 80 ? 4.428 -6.394 -13.181 1.00 95.75 80 ASN A C 1
ATOM 624 O O . ASN A 1 80 ? 4.391 -7.608 -12.996 1.00 95.75 80 ASN A O 1
ATOM 628 N N . SER A 1 81 ? 3.440 -5.723 -13.792 1.00 95.56 81 SER A N 1
ATOM 629 C CA . SER A 1 81 ? 2.205 -6.327 -14.307 1.00 95.56 81 SER A CA 1
ATOM 630 C C . SER A 1 81 ? 1.561 -7.290 -13.312 1.00 95.56 81 SER A C 1
ATOM 632 O O . SER A 1 81 ? 1.308 -8.438 -13.635 1.00 95.56 81 SER A O 1
ATOM 634 N N . ARG A 1 82 ? 1.344 -6.872 -12.062 1.00 96.94 82 ARG A N 1
ATOM 635 C CA . ARG A 1 82 ? 0.723 -7.745 -11.055 1.00 96.94 82 ARG A CA 1
ATOM 636 C C . ARG A 1 82 ? -0.036 -6.971 -9.993 1.00 96.94 82 ARG A C 1
ATOM 638 O O . ARG A 1 82 ? 0.142 -5.766 -9.822 1.00 96.94 82 ARG A O 1
ATOM 645 N N . ILE A 1 83 ? -0.831 -7.705 -9.230 1.00 97.50 83 ILE A N 1
ATOM 646 C CA . ILE A 1 83 ? -1.428 -7.263 -7.976 1.00 97.50 83 ILE A CA 1
ATOM 647 C C . ILE A 1 83 ? -0.752 -8.015 -6.831 1.00 97.50 83 ILE A C 1
ATOM 649 O O . ILE A 1 83 ? -0.616 -9.239 -6.880 1.00 97.50 83 ILE A O 1
ATOM 653 N N . GLN A 1 84 ? -0.341 -7.288 -5.796 1.00 97.75 84 GLN A N 1
ATOM 654 C CA . GLN A 1 84 ? 0.088 -7.866 -4.522 1.00 97.75 84 GLN A CA 1
ATOM 655 C C . GLN A 1 84 ? -0.949 -7.521 -3.450 1.00 97.75 84 GLN A C 1
ATOM 657 O O . GLN A 1 84 ? -1.389 -6.373 -3.373 1.00 97.75 84 GLN A O 1
ATOM 662 N N . VAL A 1 85 ? -1.350 -8.507 -2.650 1.00 97.69 85 VAL A N 1
ATOM 663 C CA . VAL A 1 85 ? -2.371 -8.369 -1.606 1.00 97.69 85 VAL A CA 1
ATOM 664 C C . VAL A 1 85 ? -1.726 -8.594 -0.245 1.00 97.69 85 VAL A C 1
ATOM 666 O O . VAL A 1 85 ? -1.102 -9.632 -0.017 1.00 97.69 85 VAL A O 1
ATOM 669 N N . PHE A 1 86 ? -1.875 -7.626 0.652 1.00 98.31 86 PHE A N 1
ATOM 670 C CA . PHE A 1 86 ? -1.270 -7.618 1.981 1.00 98.31 86 PHE A CA 1
ATOM 671 C C . PHE A 1 86 ? -2.336 -7.598 3.075 1.00 98.31 86 PHE A C 1
ATOM 673 O O . PHE A 1 86 ? -3.444 -7.114 2.850 1.00 98.31 86 PHE A O 1
ATOM 680 N N . ASP A 1 87 ? -1.992 -8.067 4.272 1.00 96.56 87 ASP A N 1
ATOM 681 C CA . ASP A 1 87 ? -2.720 -7.680 5.480 1.00 96.56 87 ASP A CA 1
ATOM 682 C C . ASP A 1 87 ? -2.464 -6.189 5.787 1.00 96.56 87 ASP A C 1
ATOM 684 O O . ASP A 1 87 ? -1.593 -5.538 5.192 1.00 96.56 87 ASP A O 1
ATOM 688 N N . LEU A 1 88 ? -3.223 -5.612 6.723 1.00 96.38 88 LEU A N 1
ATOM 689 C CA . LEU A 1 88 ? -3.032 -4.205 7.094 1.00 96.38 88 LEU A CA 1
ATOM 690 C C . LEU A 1 88 ? -1.742 -3.966 7.895 1.00 96.38 88 LEU A C 1
ATOM 692 O O . LEU A 1 88 ? -1.366 -2.815 8.109 1.00 96.38 88 LEU A O 1
ATOM 696 N N . GLU A 1 89 ? -1.022 -5.010 8.294 1.00 95.38 89 GLU A N 1
ATOM 697 C CA . GLU A 1 89 ? 0.300 -4.946 8.921 1.00 95.38 89 GLU A CA 1
ATOM 698 C C . GLU A 1 89 ? 1.442 -5.030 7.891 1.00 95.38 89 GLU A C 1
ATOM 700 O O . GLU A 1 89 ? 2.613 -4.964 8.267 1.00 95.38 89 GLU A O 1
ATOM 705 N N . GLY A 1 90 ? 1.120 -5.125 6.596 1.00 94.94 90 GLY A N 1
ATOM 706 C CA . GLY A 1 90 ? 2.087 -5.124 5.502 1.00 94.94 90 GLY A CA 1
ATOM 707 C C . GLY A 1 90 ? 2.689 -6.489 5.164 1.00 94.94 90 GLY A C 1
ATOM 708 O O . GLY A 1 90 ? 3.683 -6.545 4.436 1.00 94.94 90 GLY A O 1
ATOM 709 N N . ARG A 1 91 ? 2.124 -7.591 5.666 1.00 95.25 91 ARG A N 1
ATOM 710 C CA . ARG A 1 91 ? 2.539 -8.958 5.319 1.00 95.25 91 ARG A CA 1
ATOM 711 C C . ARG A 1 91 ? 1.797 -9.417 4.077 1.00 95.25 91 ARG A C 1
ATOM 713 O O . ARG A 1 91 ? 0.587 -9.233 3.978 1.00 95.25 91 ARG A O 1
ATOM 720 N N . LEU A 1 92 ? 2.506 -10.024 3.129 1.00 96.25 92 LEU A N 1
ATOM 721 C CA . LEU A 1 92 ? 1.862 -10.562 1.935 1.00 96.25 92 LEU A CA 1
ATOM 722 C C . LEU A 1 92 ? 0.925 -11.712 2.310 1.00 96.25 92 LEU A C 1
ATOM 724 O O . LEU A 1 92 ? 1.317 -12.643 3.010 1.00 96.25 92 LEU A O 1
ATOM 728 N N . ILE A 1 93 ? -0.287 -11.656 1.770 1.00 96.62 93 ILE A N 1
ATOM 729 C CA . ILE A 1 93 ? -1.250 -12.753 1.793 1.00 96.62 93 ILE A CA 1
ATOM 730 C C . ILE A 1 93 ? -1.109 -13.554 0.493 1.00 96.62 93 ILE A C 1
ATOM 732 O O . ILE A 1 93 ? -0.915 -14.766 0.535 1.00 96.62 93 ILE A O 1
ATOM 736 N N . TRP A 1 94 ? -1.174 -12.885 -0.666 1.00 95.75 94 TRP A N 1
ATOM 737 C CA . TRP A 1 94 ? -1.066 -13.520 -1.987 1.00 95.75 94 TRP A CA 1
ATOM 738 C C . TRP A 1 94 ? -0.831 -12.498 -3.115 1.00 95.75 94 TRP A C 1
ATOM 740 O O . TRP A 1 94 ? -0.863 -11.287 -2.900 1.00 95.75 94 TRP A O 1
ATOM 750 N N . SER A 1 95 ? -0.583 -12.975 -4.338 1.00 95.75 95 SER A N 1
ATOM 751 C CA . SER A 1 95 ? -0.403 -12.135 -5.533 1.00 95.75 95 SER A CA 1
ATOM 752 C C . SER A 1 95 ? -0.950 -12.807 -6.790 1.00 95.75 95 SER A C 1
ATOM 754 O O . SER A 1 95 ? -0.946 -14.034 -6.875 1.00 95.75 95 SER A O 1
ATOM 756 N N . PHE A 1 96 ? -1.365 -12.016 -7.780 1.00 95.69 96 PHE A N 1
ATOM 757 C CA . PHE A 1 96 ? -1.904 -12.511 -9.052 1.00 95.69 96 PHE A CA 1
ATOM 758 C C . PHE A 1 96 ? -1.674 -11.520 -10.206 1.00 95.69 96 PHE A C 1
ATOM 760 O O . PHE A 1 96 ? -1.327 -10.362 -9.978 1.00 95.69 96 PHE A O 1
ATOM 767 N N . GLY A 1 97 ? -1.901 -11.961 -11.448 1.00 90.50 97 GLY A N 1
ATOM 768 C CA . GLY A 1 97 ? -1.944 -11.083 -12.623 1.00 90.50 97 GLY A CA 1
ATOM 769 C C . GLY A 1 97 ? -0.658 -10.975 -13.445 1.00 90.50 97 GLY A C 1
ATOM 770 O O . GLY A 1 97 ? -0.641 -10.189 -14.371 1.00 90.50 97 GLY A O 1
ATOM 771 N N . SER A 1 98 ? 0.380 -11.772 -13.194 1.00 80.94 98 SER A N 1
ATOM 772 C CA . SER A 1 98 ? 1.632 -11.736 -13.977 1.00 80.94 98 SER A CA 1
ATOM 773 C C . SER A 1 98 ? 1.529 -12.239 -15.423 1.00 80.94 98 SER A C 1
ATOM 775 O O . SER A 1 98 ? 2.520 -12.197 -16.149 1.00 80.94 98 SER A O 1
ATOM 777 N N . ASP A 1 99 ? 0.356 -12.730 -15.825 1.00 80.62 99 ASP A N 1
ATOM 778 C CA . ASP A 1 99 ? 0.182 -13.559 -17.021 1.00 80.62 99 ASP A CA 1
ATOM 779 C C . ASP A 1 99 ? -0.790 -12.936 -18.044 1.00 80.62 99 ASP A C 1
ATOM 781 O O . ASP A 1 99 ? -1.263 -13.637 -18.941 1.00 80.62 99 ASP A O 1
ATOM 785 N N . PHE A 1 100 ? -1.131 -11.647 -17.894 1.00 66.69 100 PHE A N 1
ATOM 786 C CA . PHE A 1 100 ? -1.941 -10.901 -18.868 1.00 66.69 100 PHE A CA 1
ATOM 787 C C . PHE A 1 100 ? -1.100 -10.031 -19.808 1.00 66.69 100 PHE A C 1
ATOM 789 O O . PHE A 1 100 ? -0.035 -9.524 -19.386 1.00 66.69 100 PHE A O 1
#

Nearest PDB structures (foldseek):
  8ipb-assembly1_ha  TM=5.751E-01  e=8.475E-03  Triticum aestivum
  5em2-assembly2_D  TM=6.366E-01  e=1.037E-01  Thermochaetoides thermophila DSM 1495
  2p9w-assembly1_A  TM=5.777E-01  e=1.969E-01  Malassezia sympodialis
  6f9n-assembly1_A  TM=5.862E-01  e=2.960E-01  Homo sapiens
  2pm7-assembly1_D  TM=4.771E-01  e=4.199E-01  Saccharomyces cerevisiae